Protein AF-A0A438FJG5-F1 (afdb_monomer)

Sequence (111 aa):
MWLGLVKTAKEGGIDVIETYVFWNGHELSPGNYYFGGRYDLLKFVKIVQQVGMYLILCIGPFVAAEWNFGGVPVWLHYVPGTVFWTNSAPFKMMVLLFQNEVWLVLIDFAA

Mean predicted aligned error: 2.93 Å

InterPro domains:
  IPR001944 Glycoside hydrolase, family 35 [PR00742] (2-20)
  IPR001944 Glycoside hydrolase, family 35 [PR00742] (57-76)
  IPR001944 Glycoside hydrolase, family 35 [PTHR23421] (2-100)
  IPR017853 Glycoside hydrolase superfamily [SSF51445] (1-91)
  IPR031330 Glycoside hydrolase 35, catalytic domain [PF01301] (1-102)

Foldseek 3Di:
DLLVVLLVCVVVVAQEDEDEQQQCVQPVDPPRGDCDDPNVPLVSCVSNVVSPHHYHYRHDCACLPVDDVRSHHPVLVVPPQDDPPDPGPSNVVSSVVSVVVVCVSCVVVVD

pLDDT: mean 95.42, std 6.81, range [51.62, 98.62]

Nearest PDB structures (foldseek):
  3w5f-assembly2_B  TM=9.889E-01  e=1.778E-10  Solanum lycopersicum
  3d3a-assembly1_A  TM=9.517E-01  e=8.687E-08  Bacteroides thetaiotaomicron VPI-5482
  4mad-assembly2_B  TM=9.863E-01  e=1.800E-07  Niallia circulans
  3wf4-assembly2_B  TM=9.561E-01  e=8.208E-07  Homo sapiens
  3thc-assembly1_D  TM=9.549E-01  e=8.721E-07  Homo sapiens

Organism: Vitis vinifera (NCBI:txid29760)

Solvent-accessible surface area (backbone atoms only — not comparable to full-atom values): 6577 Å² total; per-residue (Å²): 107,68,67,58,55,54,49,52,41,45,77,70,71,49,62,63,50,76,48,74,46,49,46,31,73,31,34,77,44,95,93,46,74,45,62,55,84,97,49,26,56,59,61,51,53,50,47,41,48,74,72,70,39,47,75,47,77,46,62,56,63,65,60,47,80,96,37,74,77,25,19,40,41,75,71,56,72,74,41,81,77,43,41,86,102,53,96,23,66,56,38,52,51,55,50,50,52,53,54,49,52,56,46,62,64,44,50,81,73,79,111

Structure (mmCIF, N/CA/C/O backbone):
data_AF-A0A438FJG5-F1
#
_entry.id   AF-A0A438FJG5-F1
#
loop_
_atom_site.group_PDB
_atom_site.id
_atom_site.type_symbol
_atom_site.label_atom_id
_atom_site.label_alt_id
_atom_site.label_comp_id
_atom_site.label_asym_id
_atom_site.label_entity_id
_atom_site.label_seq_id
_atom_site.pdbx_PDB_ins_code
_atom_site.Cartn_x
_atom_site.Cartn_y
_atom_site.Cartn_z
_atom_site.occupancy
_atom_site.B_iso_or_equiv
_atom_site.auth_seq_id
_atom_site.auth_comp_id
_atom_site.auth_asym_id
_atom_site.auth_atom_id
_atom_site.pdbx_PDB_model_num
ATOM 1 N N . MET A 1 1 ? -14.550 -11.181 9.262 1.00 95.06 1 MET A N 1
ATOM 2 C CA . MET A 1 1 ? -13.221 -11.209 9.908 1.00 95.06 1 MET A CA 1
ATOM 3 C C . MET A 1 1 ? -12.738 -9.807 10.268 1.00 95.06 1 MET A C 1
ATOM 5 O O . MET A 1 1 ? -12.682 -9.533 11.455 1.00 95.06 1 MET A O 1
ATOM 9 N N . TRP A 1 2 ? -12.478 -8.907 9.304 1.00 98.19 2 TRP A N 1
ATOM 10 C CA . TRP A 1 2 ? -11.910 -7.568 9.574 1.00 98.19 2 TRP A CA 1
ATOM 11 C C . TRP A 1 2 ? -12.601 -6.782 10.692 1.00 98.19 2 TRP A C 1
ATOM 13 O O . TRP A 1 2 ? -11.933 -6.404 11.642 1.00 98.19 2 TRP A O 1
ATOM 23 N N . LEU A 1 3 ? -13.928 -6.615 10.639 1.00 98.12 3 LEU A N 1
ATOM 24 C CA . LEU A 1 3 ? -14.664 -5.883 11.680 1.00 98.12 3 LEU A CA 1
ATOM 25 C C . LEU A 1 3 ? -14.428 -6.446 13.091 1.00 98.12 3 LEU A C 1
ATOM 27 O O . LEU A 1 3 ? -14.289 -5.679 14.035 1.00 98.12 3 LEU A O 1
ATOM 31 N N . GLY A 1 4 ? -14.377 -7.773 13.230 1.00 98.44 4 GLY A N 1
ATOM 32 C CA . GLY A 1 4 ? -14.095 -8.418 14.513 1.00 98.44 4 GLY A CA 1
ATOM 33 C C . GLY A 1 4 ? -12.678 -8.115 14.996 1.00 98.44 4 GLY A C 1
ATOM 34 O O . GLY A 1 4 ? -12.512 -7.669 16.120 1.00 98.44 4 GLY A O 1
ATOM 35 N N . LEU A 1 5 ? -11.678 -8.266 14.119 1.00 98.44 5 LEU A N 1
ATOM 36 C CA . LEU A 1 5 ? -10.273 -7.994 14.450 1.00 98.44 5 LEU A CA 1
ATOM 37 C C . LEU A 1 5 ? -10.039 -6.533 14.854 1.00 98.44 5 LEU A C 1
ATOM 39 O O . LEU A 1 5 ? -9.361 -6.273 15.842 1.00 98.44 5 LEU A O 1
ATOM 43 N N . VAL A 1 6 ? -10.632 -5.586 14.124 1.00 98.50 6 VAL A N 1
ATOM 44 C CA . VAL A 1 6 ? -10.516 -4.151 14.426 1.00 98.50 6 VAL A CA 1
ATOM 45 C C . VAL A 1 6 ? -11.196 -3.817 15.760 1.00 98.50 6 VAL A C 1
ATOM 47 O O . VAL A 1 6 ? -10.637 -3.072 16.557 1.00 98.50 6 VAL A O 1
ATOM 50 N N . LYS A 1 7 ? -12.363 -4.407 16.061 1.00 98.38 7 LYS A N 1
ATOM 51 C CA . LYS A 1 7 ? -13.007 -4.244 17.377 1.00 98.38 7 LYS A CA 1
ATOM 52 C C . LYS A 1 7 ? -12.149 -4.794 18.510 1.00 98.38 7 LYS A C 1
ATOM 54 O O . LYS A 1 7 ? -11.960 -4.099 19.498 1.00 98.38 7 LYS A O 1
ATOM 59 N N . THR A 1 8 ? -11.583 -5.988 18.343 1.00 98.62 8 THR A N 1
ATOM 60 C CA . THR A 1 8 ? -10.678 -6.573 19.339 1.00 98.62 8 THR A CA 1
ATOM 61 C C . THR A 1 8 ? -9.435 -5.708 19.550 1.00 98.62 8 THR A C 1
ATOM 63 O O . THR A 1 8 ? -9.018 -5.527 20.688 1.00 98.62 8 THR A O 1
ATOM 66 N N . ALA A 1 9 ? -8.870 -5.118 18.491 1.00 98.38 9 ALA A N 1
ATOM 67 C CA . ALA A 1 9 ? -7.763 -4.168 18.621 1.00 98.38 9 ALA A CA 1
ATOM 68 C C . ALA A 1 9 ? -8.160 -2.940 19.461 1.00 98.38 9 ALA A C 1
ATOM 70 O O . ALA A 1 9 ? -7.426 -2.559 20.371 1.00 98.38 9 ALA A O 1
ATOM 71 N N . LYS A 1 10 ? -9.349 -2.372 19.215 1.00 98.25 10 LYS A N 1
ATOM 72 C CA . LYS A 1 10 ? -9.886 -1.257 20.009 1.00 98.25 10 LYS A CA 1
ATOM 73 C C . LYS A 1 10 ? -10.120 -1.634 21.473 1.00 98.25 10 LYS A C 1
ATOM 75 O O . LYS A 1 10 ? -9.736 -0.889 22.367 1.00 98.25 10 LYS A O 1
ATOM 80 N N . GLU A 1 11 ? -10.729 -2.789 21.726 1.00 98.38 11 GLU A N 1
ATOM 81 C CA . GLU A 1 11 ? -10.937 -3.328 23.079 1.00 98.38 11 GLU A CA 1
ATOM 82 C C . GLU A 1 11 ? -9.605 -3.598 23.795 1.00 98.38 11 GLU A C 1
ATOM 84 O O . GLU A 1 11 ? -9.514 -3.446 25.010 1.00 98.38 11 GLU A O 1
ATOM 89 N N . GLY A 1 12 ? -8.558 -3.933 23.035 1.00 98.31 12 GLY A N 1
ATOM 90 C CA . GLY A 1 12 ? -7.182 -4.063 23.507 1.00 98.31 12 GLY A CA 1
ATOM 91 C C . GLY A 1 12 ? -6.464 -2.738 23.787 1.00 98.31 12 GLY A C 1
ATOM 92 O O . GLY A 1 12 ? -5.302 -2.771 24.183 1.00 98.31 12 GLY A O 1
ATOM 93 N N . GLY A 1 13 ? -7.122 -1.588 23.598 1.00 98.06 13 GLY A N 1
ATOM 94 C CA . GLY A 1 13 ? -6.568 -0.263 23.889 1.00 98.06 13 GLY A CA 1
ATOM 95 C C . GLY A 1 13 ? -5.706 0.336 22.774 1.00 98.06 13 GLY A C 1
ATOM 96 O O . GLY A 1 13 ? -4.911 1.231 23.045 1.00 98.06 13 GLY A O 1
ATOM 97 N N . ILE A 1 14 ? -5.826 -0.156 21.537 1.00 97.94 14 ILE A N 1
ATOM 98 C CA . ILE A 1 14 ? -5.140 0.412 20.369 1.00 97.94 14 ILE A CA 1
ATOM 99 C C . ILE A 1 14 ? -5.991 1.546 19.780 1.00 97.94 14 ILE A C 1
ATOM 101 O O . ILE A 1 14 ? -7.196 1.381 19.597 1.00 97.94 14 ILE A O 1
ATOM 105 N N . ASP A 1 15 ? -5.355 2.661 19.411 1.00 97.44 15 ASP A N 1
ATOM 106 C CA . ASP A 1 15 ? -6.020 3.816 18.783 1.00 97.44 15 ASP A CA 1
ATOM 107 C C . ASP A 1 15 ? -5.907 3.839 17.250 1.00 97.44 15 ASP A C 1
ATOM 109 O O . ASP A 1 15 ? -6.733 4.447 16.561 1.00 97.44 15 ASP A O 1
ATOM 113 N N . VAL A 1 16 ? -4.875 3.188 16.706 1.00 98.56 16 VAL A N 1
ATOM 114 C CA . VAL A 1 16 ? -4.492 3.265 15.291 1.00 98.56 16 VAL A CA 1
ATOM 115 C C . VAL A 1 16 ? -4.261 1.867 14.727 1.00 98.56 16 VAL A C 1
ATOM 117 O O . VAL A 1 16 ? -3.489 1.089 15.280 1.00 98.56 16 VAL A O 1
ATOM 120 N N . ILE A 1 17 ? -4.901 1.552 13.603 1.00 98.50 17 ILE A N 1
ATOM 121 C CA . ILE A 1 17 ? -4.539 0.390 12.787 1.00 98.50 17 ILE A CA 1
ATOM 122 C C . ILE A 1 17 ? -3.465 0.822 11.789 1.00 98.50 17 ILE A C 1
ATOM 124 O O . ILE A 1 17 ? -3.581 1.878 11.177 1.00 98.50 17 ILE A O 1
ATOM 128 N N . GLU A 1 18 ? -2.438 0.006 11.586 1.00 98.31 18 GLU A N 1
ATOM 129 C CA . GLU A 1 18 ? -1.455 0.203 10.519 1.00 98.31 18 GLU A CA 1
ATOM 130 C C . GLU A 1 18 ? -1.574 -0.928 9.498 1.00 98.31 18 GLU A C 1
ATOM 132 O O . GLU A 1 18 ? -1.791 -2.089 9.858 1.00 98.31 18 GLU A O 1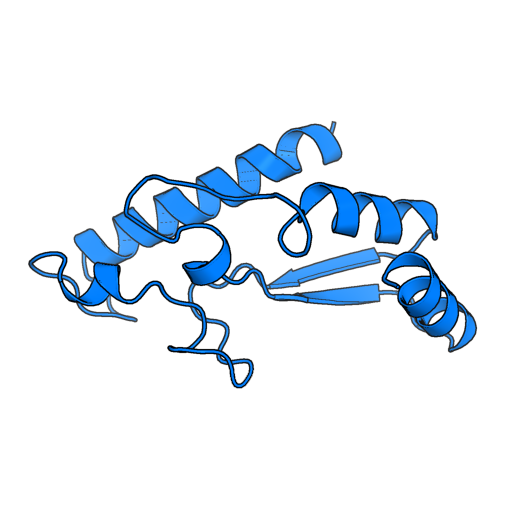
ATOM 137 N N . THR A 1 19 ? -1.468 -0.604 8.209 1.00 98.12 19 THR A N 1
ATOM 138 C CA . THR A 1 19 ? -1.438 -1.624 7.161 1.00 98.12 19 THR A CA 1
ATOM 139 C C . THR A 1 19 ? -0.635 -1.191 5.940 1.00 98.12 19 THR A C 1
ATOM 141 O O . THR A 1 19 ? -0.543 -0.006 5.616 1.00 98.12 19 THR A O 1
ATOM 144 N N . TYR A 1 20 ? -0.080 -2.180 5.243 1.00 98.38 20 TYR A N 1
ATOM 145 C CA . TYR A 1 20 ? 0.576 -2.009 3.954 1.00 98.38 20 TYR A CA 1
ATOM 146 C C . TYR A 1 20 ? -0.427 -2.063 2.800 1.00 98.38 20 TYR A C 1
ATOM 148 O O . TYR A 1 20 ? -1.446 -2.750 2.882 1.00 98.38 20 TYR A O 1
ATOM 156 N N . VAL A 1 21 ? -0.097 -1.407 1.685 1.00 97.88 21 VAL A N 1
ATOM 157 C CA . VAL A 1 21 ? -0.807 -1.598 0.412 1.00 97.88 21 VAL A CA 1
ATOM 158 C C . VAL A 1 21 ? 0.038 -2.481 -0.507 1.00 97.88 21 VAL A C 1
ATOM 160 O O . VAL A 1 21 ? 1.162 -2.143 -0.867 1.00 97.88 21 VAL A O 1
ATOM 163 N N . PHE A 1 22 ? -0.495 -3.642 -0.886 1.00 98.06 22 PHE A N 1
ATOM 164 C CA . PHE A 1 22 ? 0.245 -4.653 -1.647 1.00 98.06 22 PHE A CA 1
ATOM 165 C C . PHE A 1 22 ? 0.057 -4.460 -3.156 1.00 98.06 22 PHE A C 1
ATOM 167 O O . PHE A 1 22 ? -0.878 -5.018 -3.736 1.00 98.06 22 PHE A O 1
ATOM 174 N N . TRP A 1 23 ? 0.946 -3.694 -3.799 1.00 98.06 23 TRP A N 1
ATOM 175 C CA . TRP A 1 23 ? 0.845 -3.345 -5.226 1.00 98.06 23 TRP A CA 1
ATOM 176 C C . TRP A 1 23 ? 0.600 -4.562 -6.125 1.00 98.06 23 TRP A C 1
ATOM 178 O O . TRP A 1 23 ? -0.358 -4.584 -6.888 1.00 98.06 23 TRP A O 1
ATOM 188 N N . ASN A 1 24 ? 1.373 -5.634 -5.985 1.00 97.44 24 ASN A N 1
ATOM 189 C CA . ASN A 1 24 ? 1.219 -6.833 -6.813 1.00 97.44 24 ASN A CA 1
ATOM 190 C C . ASN A 1 24 ? -0.110 -7.583 -6.657 1.00 97.44 24 ASN A C 1
ATOM 192 O O . ASN A 1 24 ? -0.470 -8.351 -7.544 1.00 97.44 24 ASN A O 1
ATOM 196 N N . GLY A 1 25 ? -0.830 -7.383 -5.553 1.00 97.19 25 GLY A N 1
ATOM 197 C CA . GLY A 1 25 ? -2.186 -7.894 -5.379 1.00 97.19 25 GLY A CA 1
ATOM 198 C C . GLY A 1 25 ? -3.235 -6.986 -6.014 1.00 97.19 25 GLY A C 1
ATOM 199 O O . GLY A 1 25 ? -4.276 -7.472 -6.453 1.00 97.19 25 GLY A O 1
ATOM 200 N N . HIS A 1 26 ? -2.941 -5.688 -6.082 1.00 97.81 26 HIS A N 1
ATOM 201 C CA . H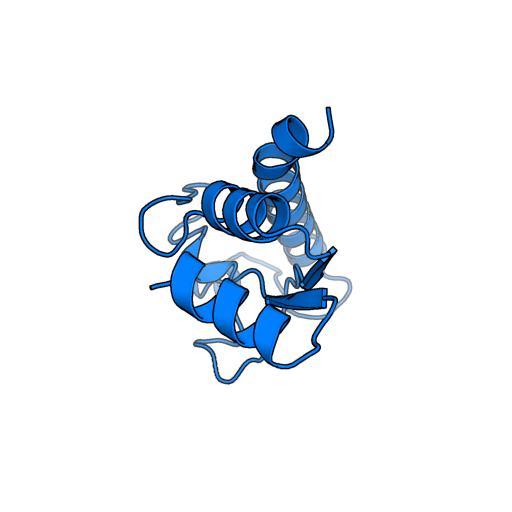IS A 1 26 ? -3.804 -4.680 -6.681 1.00 97.81 26 HIS A CA 1
ATOM 202 C C . HIS A 1 26 ? -3.580 -4.496 -8.180 1.00 97.81 26 HIS A C 1
ATOM 204 O O . HIS A 1 26 ? -4.489 -4.010 -8.826 1.00 97.81 26 HIS A O 1
ATOM 210 N N . GLU A 1 27 ? -2.439 -4.890 -8.747 1.00 97.88 27 GLU A N 1
ATOM 211 C CA . GLU A 1 27 ? -2.141 -4.758 -10.179 1.00 97.88 27 GLU A CA 1
ATOM 212 C C . GLU A 1 27 ? -1.473 -6.034 -10.719 1.00 97.88 27 GLU A C 1
ATOM 214 O O . GLU A 1 27 ? -0.248 -6.140 -10.848 1.00 97.88 27 GLU A O 1
ATOM 219 N N . LEU A 1 28 ? -2.299 -7.041 -11.020 1.00 95.12 28 LEU A N 1
ATOM 220 C CA . LEU A 1 28 ? -1.841 -8.370 -11.459 1.00 95.12 28 LEU A CA 1
ATOM 221 C C . LEU A 1 28 ? -1.142 -8.335 -12.830 1.00 95.12 28 LEU A C 1
ATOM 223 O O . LEU A 1 28 ? -0.267 -9.155 -13.109 1.00 95.12 28 LEU A O 1
ATOM 227 N N . SER A 1 29 ? -1.520 -7.376 -13.675 1.00 96.25 29 SER A N 1
ATOM 228 C CA . SER A 1 29 ? -0.916 -7.085 -14.977 1.00 96.25 29 SER A CA 1
ATOM 229 C C . SER A 1 29 ? -0.929 -5.572 -15.218 1.00 96.25 29 SER A C 1
ATOM 231 O O . SER A 1 29 ? -1.814 -4.915 -14.668 1.00 96.25 29 SER A O 1
ATOM 233 N N . PRO A 1 30 ? -0.028 -5.022 -16.055 1.00 96.38 30 PRO A N 1
ATOM 234 C CA . PRO A 1 30 ? 0.083 -3.576 -16.255 1.00 96.38 30 PRO A CA 1
ATOM 235 C C . PRO A 1 30 ? -1.266 -2.912 -16.573 1.00 96.38 30 PRO A C 1
ATOM 237 O O . PRO A 1 30 ? -1.946 -3.315 -17.518 1.00 96.38 30 PRO A O 1
ATOM 240 N N . GLY A 1 31 ? -1.650 -1.914 -15.777 1.00 95.94 31 GLY A N 1
ATOM 241 C CA . GLY A 1 31 ? -2.881 -1.129 -15.905 1.00 95.94 31 GLY A CA 1
ATOM 242 C C . GLY A 1 31 ? -4.177 -1.843 -15.500 1.00 95.94 31 GLY A C 1
ATOM 243 O O . GLY A 1 31 ? -5.250 -1.260 -15.628 1.00 95.94 31 GLY A O 1
ATOM 244 N N . ASN A 1 32 ? -4.117 -3.094 -15.033 1.00 96.88 32 ASN A N 1
ATOM 245 C CA . ASN A 1 32 ? -5.297 -3.861 -14.634 1.00 96.88 32 ASN A CA 1
ATOM 246 C C . ASN A 1 32 ? -5.412 -3.929 -13.109 1.00 96.88 32 ASN A C 1
ATOM 248 O O . ASN A 1 32 ? -4.813 -4.805 -12.470 1.00 96.88 32 ASN A O 1
ATOM 252 N N . TYR A 1 33 ? -6.188 -3.001 -12.546 1.00 96.94 33 TYR A N 1
ATOM 253 C CA . TYR A 1 33 ? -6.335 -2.857 -11.104 1.00 96.94 33 TYR A CA 1
ATOM 254 C C . TYR A 1 33 ? -7.463 -3.705 -10.507 1.00 96.94 33 TYR A C 1
ATOM 256 O O . TYR A 1 33 ? -8.547 -3.836 -11.075 1.00 96.94 33 TYR A O 1
ATOM 264 N N . TYR A 1 34 ? -7.224 -4.247 -9.312 1.00 96.94 34 TYR A N 1
ATOM 265 C CA . TYR A 1 34 ? -8.179 -5.046 -8.555 1.00 96.94 34 TYR A CA 1
ATOM 266 C C . TYR A 1 34 ? -8.298 -4.564 -7.102 1.00 96.94 34 TYR A C 1
ATOM 268 O O . TYR A 1 34 ? -7.366 -4.666 -6.303 1.00 96.94 34 TYR A O 1
ATOM 276 N N . PHE A 1 35 ? -9.497 -4.099 -6.744 1.00 96.12 35 PHE A N 1
ATOM 277 C CA . PHE A 1 35 ? -9.862 -3.660 -5.390 1.00 96.12 35 PHE A CA 1
ATOM 278 C C . PHE A 1 35 ? -11.095 -4.410 -4.863 1.00 96.12 35 PHE A C 1
ATOM 280 O O . PHE A 1 35 ? -11.989 -3.836 -4.251 1.00 96.12 35 PHE A O 1
ATOM 287 N N . GLY A 1 36 ? -11.176 -5.714 -5.145 1.00 95.81 36 GLY A N 1
ATOM 288 C CA . GLY A 1 36 ? -12.294 -6.566 -4.738 1.00 95.81 36 GLY A CA 1
ATOM 289 C C . GLY A 1 36 ? -11.938 -7.577 -3.646 1.00 95.81 36 GLY A C 1
ATOM 290 O O . GLY A 1 36 ? -10.776 -7.911 -3.399 1.00 95.81 36 GLY A O 1
ATOM 291 N N . GLY A 1 37 ? -12.963 -8.151 -3.014 1.00 96.69 37 GLY A N 1
ATOM 292 C CA . GLY A 1 37 ? -12.801 -9.252 -2.060 1.00 96.69 37 GLY A CA 1
ATOM 293 C C . GLY A 1 37 ? -11.865 -8.891 -0.902 1.00 96.69 37 GLY A C 1
ATOM 294 O O . GLY A 1 37 ? -12.114 -7.936 -0.173 1.00 96.69 37 GLY A O 1
ATOM 295 N N . ARG A 1 38 ? -10.780 -9.657 -0.721 1.00 96.75 38 ARG A N 1
ATOM 296 C CA . ARG A 1 38 ? -9.776 -9.388 0.328 1.00 96.75 38 ARG A CA 1
ATOM 297 C C . ARG A 1 38 ? -8.821 -8.227 0.009 1.00 96.75 38 ARG A C 1
ATOM 299 O O . ARG A 1 38 ? -8.064 -7.839 0.886 1.00 96.75 38 ARG A O 1
ATOM 306 N N . TYR A 1 39 ? -8.843 -7.719 -1.223 1.00 97.31 39 TYR A N 1
ATOM 307 C CA . TYR A 1 39 ? -8.072 -6.557 -1.680 1.00 97.31 39 TYR A CA 1
ATOM 308 C C . TYR A 1 39 ? -8.955 -5.299 -1.768 1.00 97.31 39 TYR A C 1
ATOM 310 O O . TYR A 1 39 ? -8.577 -4.308 -2.380 1.00 97.31 39 TYR A O 1
ATOM 318 N N . ASP A 1 40 ? -10.150 -5.317 -1.175 1.00 97.19 40 ASP A N 1
ATOM 319 C CA . ASP A 1 40 ? -11.016 -4.141 -1.100 1.00 97.19 40 ASP A CA 1
ATOM 320 C C . ASP A 1 40 ? -10.508 -3.169 -0.023 1.00 97.19 40 ASP A C 1
ATOM 322 O O . ASP A 1 40 ? -10.881 -3.240 1.154 1.00 97.19 40 ASP A O 1
ATOM 326 N N . LEU A 1 41 ? -9.593 -2.292 -0.446 1.00 96.25 41 LEU A N 1
ATOM 327 C CA . LEU A 1 41 ? -8.934 -1.317 0.416 1.00 96.25 41 LEU A CA 1
ATOM 328 C C . LEU A 1 41 ? -9.943 -0.317 0.989 1.00 96.25 41 LEU A C 1
ATOM 330 O O . LEU A 1 41 ? -9.982 -0.126 2.202 1.00 96.25 41 LEU A O 1
ATOM 334 N N . LEU A 1 42 ? -10.812 0.261 0.153 1.00 96.06 42 LEU A N 1
ATOM 335 C CA . LEU A 1 42 ? -11.804 1.249 0.587 1.00 96.06 42 LEU A CA 1
ATOM 336 C C . LEU A 1 42 ? -12.750 0.675 1.650 1.00 96.06 42 LEU A C 1
ATOM 338 O O . LEU A 1 42 ? -13.054 1.341 2.642 1.00 96.06 42 LEU A O 1
ATOM 342 N N . LYS A 1 43 ? -13.199 -0.574 1.488 1.00 96.38 43 LYS A N 1
ATOM 343 C CA . LYS A 1 43 ? -14.021 -1.245 2.499 1.00 96.38 43 LYS A CA 1
ATOM 344 C C . LYS A 1 43 ? -13.273 -1.453 3.809 1.00 96.38 43 LYS A C 1
ATOM 346 O O . LYS A 1 43 ? -13.874 -1.270 4.866 1.00 96.38 43 LYS A O 1
ATOM 351 N N . PHE A 1 44 ? -11.993 -1.823 3.765 1.00 97.62 44 PHE A N 1
ATOM 352 C CA . PHE A 1 44 ? -11.184 -1.952 4.976 1.00 97.62 44 PHE A CA 1
ATOM 353 C C . PHE A 1 44 ? -11.037 -0.607 5.700 1.00 97.62 44 PHE A C 1
ATOM 355 O O . PHE A 1 44 ? -11.318 -0.538 6.896 1.00 97.62 44 PHE A O 1
ATOM 362 N N . VAL A 1 45 ? -10.715 0.471 4.973 1.00 96.56 45 VAL A N 1
ATOM 363 C CA . VAL A 1 45 ? -10.637 1.834 5.530 1.00 96.56 45 VAL A CA 1
ATOM 364 C C . VAL A 1 45 ? -11.961 2.237 6.190 1.00 96.56 45 VAL A C 1
ATOM 366 O O . VAL A 1 45 ? -11.973 2.670 7.343 1.00 96.56 45 VAL A O 1
ATOM 369 N N . LYS A 1 46 ? -13.096 2.008 5.514 1.00 96.19 46 LYS A N 1
ATOM 370 C CA . LYS A 1 46 ? -14.435 2.279 6.065 1.00 96.19 46 LYS A CA 1
ATOM 371 C C . LYS A 1 46 ? -14.724 1.480 7.335 1.00 96.19 46 LYS A C 1
ATOM 373 O O . LYS A 1 46 ? -15.335 2.016 8.252 1.00 96.19 46 LYS A O 1
ATOM 378 N N . ILE A 1 47 ? -14.280 0.226 7.430 1.00 97.81 47 ILE A N 1
ATOM 379 C CA . ILE A 1 47 ? -14.441 -0.580 8.652 1.00 97.81 47 ILE A CA 1
ATOM 380 C C . ILE A 1 47 ? -13.653 0.028 9.819 1.00 97.81 47 ILE A C 1
ATOM 382 O O . ILE A 1 47 ? -14.192 0.129 10.920 1.00 97.81 47 ILE A O 1
ATOM 386 N N . VAL A 1 48 ? -12.406 0.451 9.591 1.00 97.94 48 VAL A N 1
ATOM 387 C CA . VAL A 1 48 ? -11.574 1.088 10.628 1.00 97.94 48 VAL A CA 1
ATOM 388 C C . VAL A 1 48 ? -12.212 2.396 11.106 1.00 97.94 48 VAL A C 1
ATOM 390 O O . VAL A 1 48 ? -12.369 2.602 12.311 1.00 97.94 48 VAL A O 1
ATOM 393 N N . GLN A 1 49 ? -12.701 3.217 10.172 1.00 96.12 49 GLN A N 1
ATOM 394 C CA . GLN A 1 49 ? -13.439 4.443 10.483 1.00 96.12 49 GLN A CA 1
ATOM 395 C C . GLN A 1 49 ? -14.727 4.168 11.271 1.00 96.12 49 GLN A C 1
ATOM 397 O O . GLN A 1 49 ? -14.991 4.839 12.264 1.00 96.12 49 GLN A O 1
ATOM 402 N N . GLN A 1 50 ? -15.522 3.169 10.872 1.00 97.06 50 GLN A N 1
ATOM 403 C CA . GLN A 1 50 ? -16.777 2.804 11.543 1.00 97.06 50 GLN A CA 1
ATOM 404 C C . GLN A 1 50 ? -16.570 2.374 12.996 1.00 97.06 50 GLN A C 1
ATOM 406 O O . GLN A 1 50 ? -17.419 2.634 13.846 1.00 97.06 50 GLN A O 1
ATOM 411 N N . VAL A 1 51 ? -15.450 1.714 13.295 1.00 97.88 51 VAL A N 1
ATOM 412 C CA . VAL A 1 51 ? -15.084 1.352 14.672 1.00 97.88 51 VAL A CA 1
ATOM 413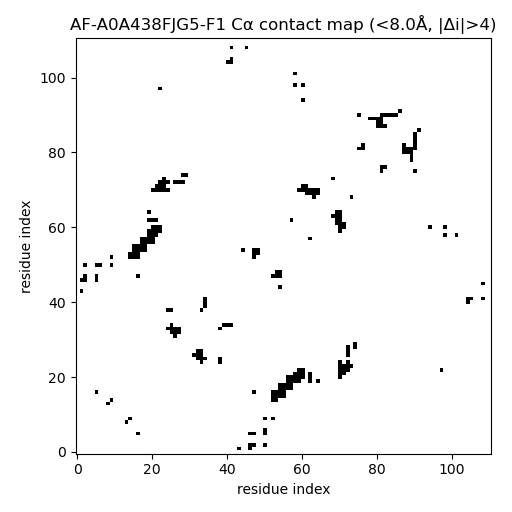 C C . VAL A 1 51 ? -14.567 2.573 15.447 1.00 97.88 51 VAL A C 1
ATOM 415 O O . VAL A 1 51 ? -14.500 2.537 16.675 1.00 97.88 51 VAL A O 1
ATOM 418 N N . GLY A 1 52 ? -14.275 3.683 14.766 1.00 97.25 52 GLY A N 1
ATOM 419 C CA . GLY A 1 52 ? -13.776 4.924 15.348 1.00 97.25 52 GLY A CA 1
ATOM 420 C C . GLY A 1 52 ? -12.329 4.776 15.799 1.00 97.25 52 GLY A C 1
ATOM 421 O O . GLY A 1 52 ? -12.039 5.019 16.970 1.00 97.25 52 GLY A O 1
ATOM 422 N N . MET A 1 53 ? -11.475 4.286 14.899 1.00 97.94 53 MET A N 1
ATOM 423 C CA . MET A 1 53 ? -10.021 4.199 15.051 1.00 97.94 53 MET A CA 1
ATOM 424 C C . MET A 1 53 ? -9.342 4.982 13.925 1.00 97.94 53 MET A C 1
ATOM 426 O O . MET A 1 53 ? -9.927 5.174 12.856 1.00 97.94 53 MET A O 1
ATOM 430 N N . TYR A 1 54 ? -8.099 5.399 14.143 1.00 97.75 54 TYR A N 1
ATOM 431 C CA . TYR A 1 54 ? -7.271 5.969 13.084 1.00 97.75 54 TYR A CA 1
ATOM 432 C C . TYR A 1 54 ? -6.643 4.869 12.220 1.00 97.75 54 TYR A C 1
ATOM 434 O O . TYR A 1 54 ? -6.571 3.703 12.617 1.00 97.75 54 TYR A O 1
ATOM 442 N N . LEU A 1 55 ? -6.164 5.252 11.037 1.00 97.38 55 LEU A N 1
ATOM 443 C CA . LEU A 1 55 ? -5.480 4.358 10.110 1.00 97.38 55 LEU A CA 1
ATOM 444 C C . LEU A 1 55 ? -4.186 5.001 9.605 1.00 97.38 55 LEU A C 1
ATOM 446 O O . LEU A 1 55 ? -4.210 6.126 9.109 1.00 97.38 55 LEU A O 1
ATOM 450 N N . ILE A 1 56 ? -3.084 4.258 9.669 1.00 97.75 56 ILE A N 1
ATOM 451 C CA . ILE A 1 56 ? -1.843 4.557 8.950 1.00 97.75 56 ILE A CA 1
ATOM 452 C C . ILE A 1 56 ? -1.764 3.625 7.739 1.00 97.75 56 ILE A C 1
ATOM 454 O O . ILE A 1 56 ? -1.794 2.400 7.877 1.00 97.75 56 ILE A O 1
ATOM 458 N N . LEU A 1 57 ? -1.674 4.217 6.546 1.00 96.19 57 LEU A N 1
ATOM 459 C CA . LEU A 1 57 ? -1.487 3.494 5.289 1.00 96.19 57 LEU A CA 1
ATOM 460 C C . LEU A 1 57 ? -0.036 3.597 4.822 1.00 96.19 57 LEU A C 1
ATOM 462 O O . LEU A 1 57 ? 0.414 4.637 4.342 1.00 96.19 57 LEU A O 1
ATOM 466 N N . CYS A 1 58 ? 0.676 2.479 4.898 1.00 97.12 58 CYS A N 1
ATOM 467 C CA . CYS A 1 58 ? 2.021 2.317 4.366 1.00 97.12 58 CYS A CA 1
ATOM 468 C C . CYS A 1 58 ? 1.929 1.881 2.891 1.00 97.12 58 CYS A C 1
ATOM 470 O O . CYS A 1 58 ? 1.968 0.695 2.569 1.00 97.12 58 CYS A O 1
ATOM 472 N N . ILE A 1 59 ? 1.756 2.849 1.983 1.00 95.25 59 ILE A N 1
ATOM 473 C CA . ILE A 1 59 ? 1.414 2.602 0.563 1.00 95.25 59 ILE A CA 1
ATOM 474 C C . ILE A 1 59 ? 2.534 1.880 -0.216 1.00 95.25 59 ILE A C 1
ATOM 476 O O . ILE A 1 59 ? 2.270 1.196 -1.202 1.00 95.25 59 ILE A O 1
ATOM 480 N N . GLY A 1 60 ? 3.787 2.005 0.220 1.00 89.25 60 GLY A N 1
ATOM 481 C CA . GLY A 1 60 ? 4.943 1.430 -0.465 1.00 89.25 60 GLY A CA 1
ATOM 482 C C . GLY A 1 60 ? 5.610 2.418 -1.432 1.00 89.25 60 GLY A C 1
ATOM 483 O O . GLY A 1 60 ? 5.677 3.612 -1.129 1.00 89.25 60 GLY A O 1
ATOM 484 N N . PRO A 1 61 ? 6.170 1.958 -2.569 1.00 92.50 61 PRO A N 1
ATOM 485 C CA 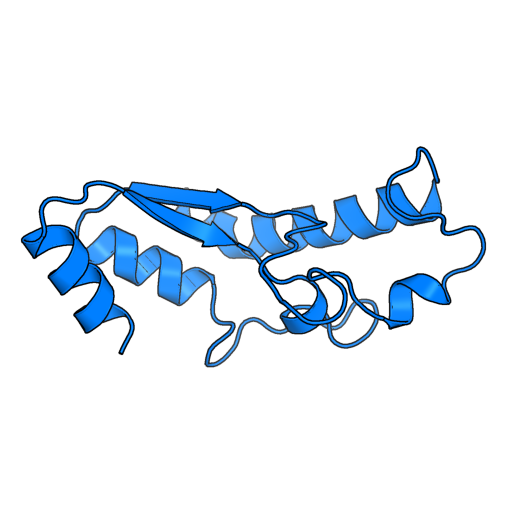. PRO A 1 61 ? 5.752 0.780 -3.349 1.00 92.50 61 PRO A CA 1
ATOM 486 C C . PRO A 1 61 ? 6.423 -0.545 -2.936 1.00 92.50 61 PRO A C 1
ATOM 488 O O . PRO A 1 61 ? 5.968 -1.610 -3.342 1.00 92.50 61 PRO A O 1
ATOM 491 N N . PHE A 1 62 ? 7.497 -0.488 -2.137 1.00 95.75 62 PHE A N 1
ATOM 492 C CA . PHE A 1 62 ? 8.036 -1.646 -1.414 1.00 95.75 62 PHE A CA 1
ATOM 493 C C . PHE A 1 62 ? 7.385 -1.732 -0.047 1.00 95.75 62 PHE A C 1
ATOM 495 O O . PHE A 1 62 ? 7.299 -0.712 0.635 1.00 95.75 62 PHE A O 1
ATOM 502 N N . VAL A 1 63 ? 7.038 -2.933 0.397 1.00 97.38 63 VAL A N 1
ATOM 503 C CA . VAL A 1 63 ? 6.510 -3.128 1.755 1.00 97.38 63 VAL A CA 1
ATOM 504 C C . VAL A 1 63 ? 7.255 -4.193 2.549 1.00 97.38 63 VAL A C 1
ATOM 506 O O . VAL A 1 63 ? 7.026 -4.304 3.746 1.00 97.38 63 VAL A O 1
ATOM 509 N N . ALA A 1 64 ? 8.162 -4.950 1.917 1.00 95.50 64 ALA A N 1
ATOM 510 C CA . ALA A 1 64 ? 8.733 -6.175 2.481 1.00 95.50 64 ALA A CA 1
ATOM 511 C C . ALA A 1 64 ? 7.622 -7.126 2.968 1.00 95.50 64 ALA A C 1
ATOM 513 O O . ALA A 1 64 ? 7.069 -7.866 2.153 1.00 95.50 64 ALA A O 1
ATOM 514 N N . ALA A 1 65 ? 7.273 -7.048 4.255 1.00 96.50 65 ALA A N 1
ATOM 515 C CA . ALA A 1 65 ? 6.121 -7.689 4.890 1.00 96.50 65 ALA A CA 1
ATOM 516 C C . ALA A 1 65 ? 6.068 -9.216 4.731 1.00 96.50 65 ALA A C 1
ATOM 518 O O . ALA A 1 65 ? 4.979 -9.792 4.697 1.00 96.50 65 ALA A O 1
ATOM 519 N N . GLU A 1 66 ? 7.230 -9.853 4.530 1.00 98.25 66 GLU A N 1
ATOM 520 C CA . GLU A 1 66 ? 7.340 -11.282 4.211 1.00 98.25 66 GLU A CA 1
ATOM 521 C C . GLU A 1 66 ? 6.402 -11.675 3.051 1.00 98.25 66 GLU A C 1
ATOM 523 O O . GLU A 1 66 ? 5.899 -12.796 2.957 1.00 98.25 66 GLU A O 1
ATOM 528 N N . TRP A 1 67 ? 6.153 -10.716 2.154 1.00 97.81 67 TRP A N 1
ATOM 529 C CA . TRP A 1 67 ? 5.209 -10.832 1.062 1.00 97.81 67 TRP A CA 1
ATOM 530 C C . TRP A 1 67 ? 5.935 -11.108 -0.244 1.00 97.81 67 TRP A C 1
ATOM 532 O O . TRP A 1 67 ? 7.082 -10.702 -0.456 1.00 97.81 67 TRP A O 1
ATOM 542 N N . ASN A 1 68 ? 5.239 -11.785 -1.157 1.00 97.56 68 ASN A N 1
ATOM 543 C CA . ASN A 1 68 ? 5.798 -12.152 -2.447 1.00 97.56 68 ASN A CA 1
ATOM 544 C C . ASN A 1 68 ? 6.411 -10.929 -3.147 1.00 97.56 68 ASN A C 1
ATOM 546 O O . ASN A 1 68 ? 5.750 -9.899 -3.308 1.00 97.56 68 ASN A O 1
ATOM 550 N N . PHE A 1 69 ? 7.683 -11.052 -3.527 1.00 96.81 69 PHE A N 1
ATOM 551 C CA . PHE A 1 69 ? 8.475 -10.007 -4.183 1.00 96.81 69 PHE A CA 1
ATOM 552 C C . PHE A 1 69 ? 8.442 -8.631 -3.478 1.00 96.81 69 PHE A C 1
ATOM 554 O O . PHE A 1 69 ? 8.537 -7.585 -4.119 1.00 96.81 69 PHE A O 1
ATOM 561 N N . GLY A 1 70 ? 8.263 -8.620 -2.150 1.00 96.56 70 GLY A N 1
ATOM 562 C CA . GLY A 1 70 ? 8.214 -7.406 -1.332 1.00 96.56 70 GLY A CA 1
ATOM 563 C C . GLY A 1 70 ? 7.048 -6.466 -1.648 1.00 96.56 70 GLY A C 1
ATOM 564 O O . GLY A 1 70 ? 7.138 -5.271 -1.365 1.00 96.56 70 GLY A O 1
ATOM 565 N N . GLY A 1 71 ? 5.985 -6.989 -2.268 1.00 97.00 71 GLY A N 1
ATOM 566 C CA . GLY A 1 71 ? 4.794 -6.231 -2.663 1.00 97.00 71 GLY A CA 1
ATOM 567 C C . GLY A 1 71 ? 4.825 -5.679 -4.081 1.00 97.00 71 GLY A C 1
ATOM 568 O O . GLY A 1 71 ? 3.783 -5.252 -4.559 1.00 97.00 71 GLY A O 1
ATOM 569 N N . VAL A 1 72 ? 5.958 -5.738 -4.785 1.00 97.25 72 VAL A N 1
ATOM 570 C CA . VAL A 1 72 ? 6.091 -5.198 -6.147 1.00 97.25 72 VAL A CA 1
ATOM 571 C C . VAL A 1 72 ? 5.594 -6.213 -7.186 1.00 97.25 72 VAL A C 1
ATOM 573 O O . VAL A 1 72 ? 5.772 -7.422 -6.992 1.00 97.25 72 VAL A O 1
ATOM 576 N N . PRO A 1 73 ? 4.953 -5.788 -8.291 1.00 97.38 73 PRO A N 1
ATOM 577 C CA . PRO A 1 73 ? 4.537 -6.710 -9.340 1.00 97.38 73 PRO A CA 1
ATOM 578 C C . PRO A 1 73 ? 5.726 -7.303 -10.101 1.00 97.38 73 PRO A C 1
ATOM 580 O O . PRO A 1 73 ? 6.639 -6.592 -10.515 1.00 97.38 73 PRO A O 1
ATOM 583 N N . VAL A 1 74 ? 5.692 -8.615 -10.350 1.00 97.06 74 VAL A N 1
ATOM 584 C CA . VAL A 1 74 ? 6.768 -9.321 -11.073 1.00 97.06 74 VAL A CA 1
ATOM 585 C C . VAL A 1 74 ? 6.923 -8.798 -12.504 1.00 97.06 74 VAL A C 1
ATOM 587 O O . VAL A 1 74 ? 8.043 -8.687 -12.997 1.00 97.06 74 VAL A O 1
ATOM 590 N N . TRP A 1 75 ? 5.823 -8.407 -13.161 1.00 96.88 75 TRP A N 1
ATOM 591 C CA . TRP A 1 75 ? 5.858 -7.863 -14.523 1.00 96.88 75 TRP A CA 1
ATOM 592 C C . TRP A 1 75 ? 6.709 -6.589 -14.634 1.00 96.88 75 TRP A C 1
ATOM 594 O O . TRP A 1 75 ? 7.274 -6.329 -15.695 1.00 96.88 75 TRP A O 1
ATOM 604 N N . LEU A 1 76 ? 6.870 -5.831 -13.541 1.00 96.50 76 LEU A N 1
ATOM 605 C CA . LEU A 1 76 ? 7.647 -4.592 -13.525 1.00 96.50 76 LEU A CA 1
ATOM 606 C C . LEU A 1 76 ? 9.136 -4.849 -13.799 1.00 96.50 76 LEU A C 1
ATOM 608 O O . LEU A 1 76 ? 9.810 -4.009 -14.390 1.00 96.50 76 LEU A O 1
ATOM 612 N N . HIS A 1 77 ? 9.639 -6.030 -13.431 1.00 95.31 77 HIS A N 1
ATOM 613 C CA . HIS A 1 77 ? 11.016 -6.440 -13.713 1.00 95.31 77 HIS A CA 1
ATOM 614 C C . HIS A 1 77 ? 11.318 -6.491 -15.218 1.00 95.31 77 HIS A C 1
ATOM 616 O O . HIS A 1 77 ? 12.446 -6.243 -15.633 1.00 95.31 77 HIS A O 1
ATOM 622 N N . TYR A 1 78 ? 10.306 -6.779 -16.038 1.00 96.38 78 TYR A N 1
ATOM 623 C CA . TYR A 1 78 ? 10.449 -6.925 -17.486 1.00 96.38 78 TYR A CA 1
ATOM 624 C C . TYR A 1 78 ? 10.215 -5.619 -18.255 1.00 96.38 78 TYR A C 1
ATOM 626 O O . TYR A 1 78 ? 10.319 -5.603 -19.481 1.00 96.38 78 TYR A O 1
ATOM 634 N N . VAL A 1 79 ? 9.919 -4.514 -17.564 1.00 96.06 79 VAL A N 1
ATOM 635 C CA . VAL A 1 79 ? 9.790 -3.196 -18.195 1.00 96.06 79 VAL A CA 1
ATOM 636 C C . VAL A 1 79 ? 11.191 -2.671 -18.550 1.00 96.06 79 VAL A C 1
ATOM 638 O O . VAL A 1 79 ? 12.015 -2.503 -17.643 1.00 96.06 79 VAL A O 1
ATOM 641 N N . PRO A 1 80 ? 11.486 -2.366 -19.831 1.00 97.06 80 PRO A N 1
ATOM 642 C CA . PRO A 1 80 ? 12.818 -1.94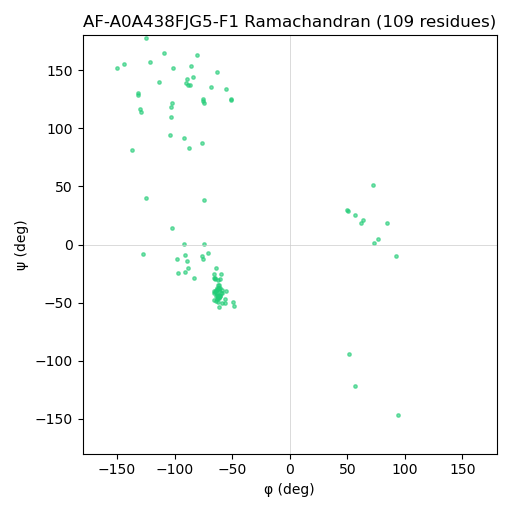0 -20.258 1.00 97.06 80 PRO A CA 1
ATOM 643 C C . PRO A 1 80 ? 13.351 -0.727 -19.485 1.00 97.06 80 PRO A C 1
ATOM 645 O O . PRO A 1 80 ? 12.656 0.271 -19.305 1.00 97.06 80 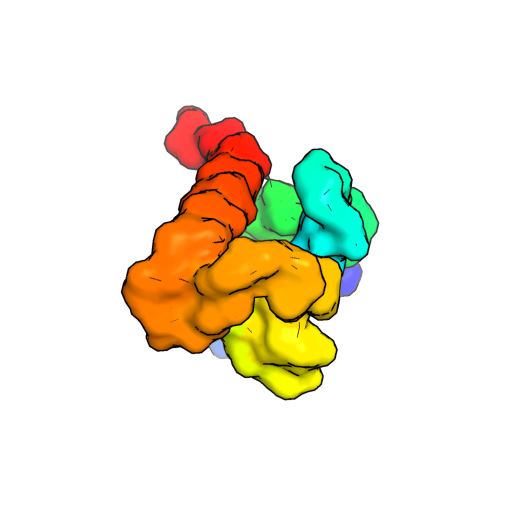PRO A O 1
ATOM 648 N N . GLY A 1 81 ? 14.610 -0.805 -19.043 1.00 95.12 81 GLY A N 1
ATOM 649 C CA . GLY A 1 81 ? 15.283 0.279 -18.312 1.00 95.12 81 GLY A CA 1
ATOM 650 C C . GLY A 1 81 ? 14.873 0.422 -16.839 1.00 95.12 81 GLY A C 1
ATOM 651 O O . GLY A 1 81 ? 15.315 1.360 -16.165 1.00 95.12 81 GLY A O 1
ATOM 652 N N . THR A 1 82 ? 14.043 -0.486 -16.322 1.00 96.62 82 THR A N 1
ATOM 653 C CA . THR A 1 82 ? 13.635 -0.484 -14.915 1.00 96.62 82 THR A CA 1
ATOM 654 C C . THR A 1 82 ? 14.750 -0.994 -14.018 1.00 96.62 82 THR A C 1
ATOM 656 O O . THR A 1 82 ? 15.242 -2.108 -14.175 1.00 96.62 82 THR A O 1
ATOM 659 N N . VAL A 1 83 ? 15.112 -0.176 -13.031 1.00 96.31 83 VAL A N 1
ATOM 660 C CA . VAL 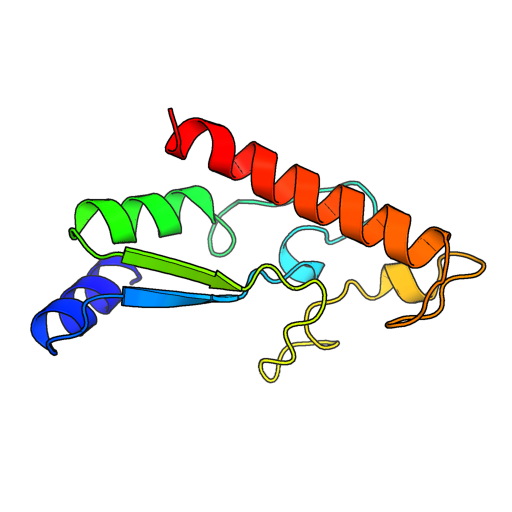A 1 83 ? 15.994 -0.562 -11.929 1.00 96.31 83 VAL A CA 1
ATOM 661 C C . VAL A 1 83 ? 15.293 -0.171 -10.636 1.00 96.31 83 VAL A C 1
ATOM 663 O O . VAL A 1 83 ? 15.055 1.013 -10.384 1.00 96.31 83 VAL A O 1
ATOM 666 N N . PHE A 1 84 ? 14.916 -1.161 -9.832 1.00 95.88 84 PHE A N 1
ATOM 667 C CA . PHE A 1 84 ? 14.170 -0.926 -8.596 1.00 95.88 84 PHE A CA 1
ATOM 668 C C . PHE A 1 84 ? 14.972 -0.102 -7.593 1.00 95.88 84 PHE A C 1
ATOM 670 O O . PHE A 1 84 ? 16.194 -0.209 -7.540 1.00 95.88 84 PHE A O 1
ATOM 677 N N . TRP A 1 85 ? 14.271 0.697 -6.784 1.00 93.12 85 TRP A N 1
ATOM 678 C CA . TRP A 1 85 ? 14.848 1.454 -5.657 1.00 93.12 85 TRP A CA 1
ATOM 679 C C . TRP A 1 85 ? 15.906 2.488 -6.050 1.00 93.12 85 TRP A C 1
ATOM 681 O O . TRP A 1 85 ? 16.676 2.951 -5.214 1.00 93.12 85 TRP A O 1
ATOM 691 N N . THR A 1 86 ? 15.941 2.872 -7.323 1.00 94.44 86 THR A N 1
ATOM 692 C CA . THR A 1 86 ? 16.885 3.860 -7.850 1.00 94.44 86 THR A CA 1
ATOM 693 C C . THR A 1 86 ? 16.155 4.999 -8.548 1.00 94.44 86 THR A C 1
ATOM 695 O O . THR A 1 86 ? 14.935 4.982 -8.725 1.00 94.44 86 THR A O 1
ATOM 698 N N . ASN A 1 87 ? 16.916 5.986 -9.019 1.00 95.69 87 ASN A N 1
ATOM 699 C CA . ASN A 1 87 ? 16.417 7.083 -9.841 1.00 95.69 87 ASN A CA 1
ATOM 700 C C . ASN A 1 87 ? 16.117 6.660 -11.303 1.00 95.69 87 ASN A C 1
ATOM 702 O O . ASN A 1 87 ? 16.387 7.404 -12.243 1.00 95.69 87 ASN A O 1
ATOM 706 N N . SER A 1 88 ? 15.573 5.458 -11.510 1.00 95.75 88 SER A N 1
ATOM 707 C CA . SER A 1 88 ? 15.144 4.952 -12.817 1.00 95.75 88 SER A CA 1
ATOM 708 C C . SER A 1 88 ? 13.832 5.629 -13.232 1.00 95.75 88 SER A C 1
ATOM 710 O O . SER A 1 88 ? 12.841 5.600 -12.503 1.00 95.75 88 SER A O 1
ATOM 712 N N . ALA A 1 89 ? 13.820 6.271 -14.404 1.00 97.38 89 ALA A N 1
ATOM 7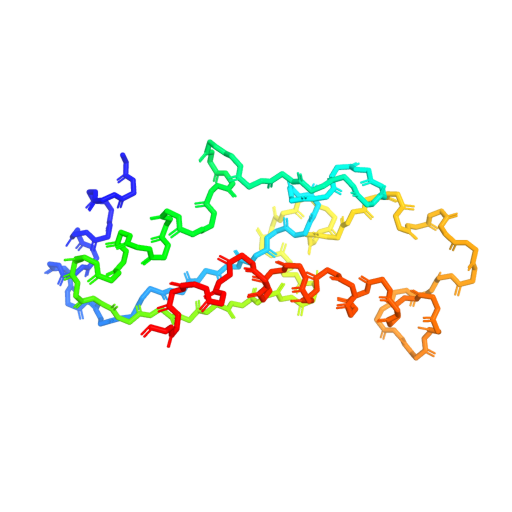13 C CA . ALA A 1 89 ? 12.631 6.931 -14.947 1.00 97.38 89 ALA A CA 1
ATOM 714 C C . ALA A 1 89 ? 11.416 5.989 -15.095 1.00 97.38 89 ALA A C 1
ATOM 716 O O . ALA A 1 89 ? 10.358 6.346 -14.571 1.00 97.38 89 ALA A O 1
ATOM 717 N N . PRO A 1 90 ? 11.531 4.796 -15.722 1.00 96.44 90 PRO A N 1
ATOM 718 C CA . PRO A 1 90 ? 10.399 3.875 -15.817 1.00 96.44 90 PRO A CA 1
ATOM 719 C C . PRO A 1 90 ? 9.938 3.380 -14.443 1.00 96.44 90 PRO A C 1
ATOM 721 O O . PRO A 1 90 ? 8.736 3.313 -14.206 1.00 96.44 90 PRO A O 1
ATOM 724 N N . PHE A 1 91 ? 10.859 3.133 -13.502 1.00 96.69 91 PHE A N 1
ATOM 725 C CA . PHE A 1 91 ? 10.482 2.743 -12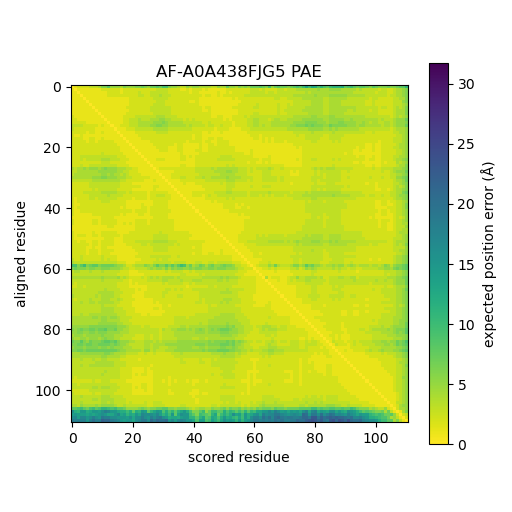.142 1.00 96.69 91 PHE A CA 1
ATOM 726 C C . PHE A 1 91 ? 9.646 3.828 -11.449 1.00 96.69 91 PHE A C 1
ATOM 728 O O . PHE A 1 91 ? 8.528 3.560 -11.018 1.00 96.69 91 PHE A O 1
ATOM 735 N N . LYS A 1 92 ? 10.143 5.071 -11.401 1.00 97.31 92 LYS A N 1
ATOM 736 C CA . LYS A 1 92 ? 9.430 6.197 -10.771 1.00 97.31 92 LYS A CA 1
ATOM 737 C C . LYS A 1 92 ? 8.060 6.447 -11.399 1.00 97.31 92 LYS A C 1
ATOM 739 O O . LYS A 1 92 ? 7.118 6.743 -10.674 1.00 97.31 92 LYS A O 1
ATOM 744 N N . MET A 1 93 ? 7.954 6.327 -12.724 1.00 97.12 93 MET A N 1
ATOM 745 C CA . MET A 1 93 ? 6.685 6.500 -13.431 1.00 97.12 93 MET A CA 1
ATOM 746 C C . MET A 1 93 ? 5.659 5.453 -12.991 1.00 97.12 93 MET A C 1
ATOM 748 O O . MET A 1 93 ? 4.550 5.808 -12.612 1.00 97.12 93 MET A O 1
ATOM 752 N N . MET A 1 94 ? 6.039 4.175 -12.981 1.00 97.00 94 MET A N 1
ATOM 753 C CA . MET A 1 94 ? 5.131 3.091 -12.591 1.00 97.00 94 MET A CA 1
ATOM 754 C C . MET A 1 94 ? 4.707 3.201 -11.123 1.00 97.00 94 MET A C 1
ATOM 756 O O . MET A 1 94 ? 3.542 2.996 -10.798 1.00 97.00 94 MET A O 1
ATOM 760 N N . VAL A 1 95 ? 5.633 3.593 -10.243 1.00 96.94 95 VAL A N 1
ATOM 761 C CA . VAL A 1 95 ? 5.334 3.861 -8.828 1.00 96.94 95 VAL A CA 1
ATOM 762 C C . VAL A 1 95 ? 4.320 4.991 -8.679 1.00 96.94 95 VAL A C 1
ATOM 764 O O . VAL A 1 95 ? 3.366 4.854 -7.917 1.00 96.94 95 VAL A O 1
ATOM 767 N N . LEU A 1 96 ? 4.510 6.092 -9.411 1.00 97.19 96 LEU A N 1
ATOM 768 C CA . LEU A 1 96 ? 3.606 7.236 -9.366 1.00 97.19 96 LEU A CA 1
ATOM 769 C C . LEU A 1 96 ? 2.201 6.861 -9.854 1.00 97.19 96 LEU A C 1
ATOM 771 O O . LEU A 1 96 ? 1.223 7.260 -9.231 1.00 97.19 96 LEU A O 1
ATOM 775 N N . LEU A 1 97 ? 2.098 6.076 -10.931 1.00 96.88 97 LEU A N 1
ATOM 776 C CA . LEU A 1 97 ? 0.813 5.582 -11.432 1.00 96.88 97 LEU A CA 1
ATOM 777 C C . LEU A 1 97 ? 0.087 4.760 -10.366 1.00 96.88 97 LEU A C 1
ATOM 779 O O . LEU A 1 97 ? -1.048 5.078 -10.029 1.00 96.88 97 LEU A O 1
ATOM 783 N N . PHE A 1 98 ? 0.763 3.788 -9.753 1.00 97.12 98 PHE A N 1
ATOM 784 C CA . PHE A 1 98 ? 0.162 2.990 -8.688 1.00 97.12 98 PHE A CA 1
ATOM 785 C C . PHE A 1 98 ? -0.276 3.836 -7.482 1.00 97.12 98 PHE A C 1
ATOM 787 O O . PHE A 1 98 ? -1.381 3.666 -6.972 1.00 97.12 98 PHE A O 1
ATOM 794 N N . GLN A 1 99 ? 0.562 4.774 -7.031 1.00 96.25 99 GLN A N 1
ATOM 795 C CA . GLN A 1 99 ? 0.215 5.663 -5.919 1.00 96.25 99 GLN A CA 1
ATOM 796 C C . GLN A 1 99 ? -0.995 6.548 -6.243 1.00 96.25 99 GLN A C 1
ATOM 798 O O . GLN A 1 99 ? -1.839 6.758 -5.373 1.00 96.25 99 GLN A O 1
ATOM 803 N N . ASN A 1 100 ? -1.109 7.026 -7.484 1.00 95.94 100 ASN A N 1
ATOM 804 C CA . ASN A 1 100 ? -2.273 7.783 -7.937 1.00 95.94 100 ASN A CA 1
ATOM 805 C C . ASN A 1 100 ? -3.543 6.928 -7.928 1.00 95.94 100 ASN A C 1
ATOM 807 O O . ASN A 1 100 ? -4.580 7.399 -7.481 1.00 95.94 100 ASN A O 1
ATOM 811 N N . GLU A 1 101 ? -3.465 5.671 -8.355 1.00 95.88 101 GLU A N 1
ATOM 812 C CA . GLU A 1 101 ? -4.611 4.754 -8.356 1.00 95.88 101 GLU A CA 1
ATOM 813 C C . GLU A 1 101 ? -5.083 4.427 -6.938 1.00 95.88 101 GLU A C 1
ATOM 815 O O . GLU A 1 101 ? -6.279 4.476 -6.646 1.00 95.88 101 GLU A O 1
ATOM 820 N N . VAL A 1 102 ? -4.150 4.197 -6.007 1.00 95.88 102 VAL A N 1
ATOM 821 C CA . VAL A 1 102 ? -4.481 4.078 -4.579 1.00 95.88 102 VAL A CA 1
ATOM 822 C C . VAL A 1 102 ? -5.149 5.358 -4.076 1.00 95.88 102 VAL A C 1
ATOM 824 O O . VAL A 1 102 ? -6.138 5.281 -3.346 1.00 95.88 102 VAL A O 1
ATOM 827 N N . TRP A 1 103 ? -4.660 6.532 -4.487 1.00 94.56 103 TRP A N 1
ATOM 828 C CA . TRP A 1 103 ? -5.287 7.795 -4.113 1.00 94.56 103 TRP A CA 1
ATOM 829 C C . TRP A 1 103 ? -6.704 7.946 -4.657 1.00 94.56 103 TRP A C 1
ATOM 831 O O . TRP A 1 103 ? -7.585 8.356 -3.906 1.00 94.56 103 TRP A O 1
ATOM 841 N N . LEU A 1 104 ? -6.946 7.586 -5.916 1.00 94.44 104 LEU A N 1
ATOM 842 C CA . LEU A 1 104 ? -8.270 7.649 -6.537 1.00 94.44 104 LEU A CA 1
ATOM 843 C C . LEU A 1 104 ? -9.277 6.741 -5.825 1.00 94.44 104 LEU A C 1
ATOM 845 O O . LEU A 1 104 ? -10.419 7.138 -5.630 1.00 94.44 104 LEU A O 1
ATOM 849 N N . VAL A 1 105 ? -8.858 5.563 -5.359 1.00 93.44 105 VAL A N 1
ATOM 850 C CA . VAL A 1 105 ? -9.722 4.676 -4.559 1.00 93.44 105 VAL A CA 1
ATOM 851 C C . VAL A 1 105 ? -10.100 5.295 -3.209 1.00 93.44 105 VAL A C 1
ATOM 853 O O . VAL A 1 105 ? -11.167 5.003 -2.668 1.00 93.44 105 VAL A O 1
ATOM 856 N N . LEU A 1 106 ? -9.231 6.136 -2.647 1.00 92.31 106 LEU A N 1
ATOM 857 C CA . LEU A 1 106 ? -9.407 6.734 -1.324 1.00 92.31 106 LEU A CA 1
ATOM 858 C C . LEU A 1 106 ? -9.981 8.157 -1.360 1.00 92.31 106 LEU A C 1
ATOM 860 O O . LEU A 1 106 ? -10.383 8.658 -0.312 1.00 92.31 106 LEU A O 1
ATOM 864 N N . ILE A 1 107 ? -10.041 8.818 -2.519 1.00 87.75 107 ILE A N 1
ATOM 865 C CA . ILE A 1 107 ? -10.448 10.228 -2.606 1.00 87.75 107 ILE A CA 1
ATOM 866 C C . ILE A 1 107 ? -11.891 10.442 -2.127 1.00 87.75 107 ILE A C 1
ATOM 868 O O . ILE A 1 107 ? -12.153 11.379 -1.376 1.00 87.75 107 ILE A O 1
ATOM 872 N N . ASP A 1 108 ? -12.786 9.501 -2.435 1.00 69.19 108 ASP A N 1
ATOM 873 C CA . ASP A 1 108 ? -14.193 9.519 -2.011 1.00 69.19 108 ASP A CA 1
ATOM 874 C C . ASP A 1 108 ? -14.381 9.255 -0.504 1.00 69.19 108 ASP A C 1
ATOM 876 O O . ASP A 1 108 ? -15.493 9.332 0.012 1.00 69.19 108 ASP A O 1
ATOM 880 N N . PHE A 1 109 ? -13.315 8.893 0.215 1.00 66.81 109 PHE A N 1
ATOM 881 C CA . PHE A 1 109 ? -13.320 8.770 1.675 1.00 66.81 109 PHE A CA 1
ATOM 882 C C . PHE A 1 109 ? -12.909 10.073 2.379 1.00 66.81 109 PHE A C 1
ATOM 884 O O . PHE A 1 109 ? -13.246 10.261 3.546 1.00 66.81 109 PHE A O 1
ATOM 891 N N . ALA A 1 110 ? -12.164 10.952 1.702 1.00 60.22 110 ALA A N 1
ATOM 892 C CA . ALA A 1 110 ? -11.650 12.197 2.276 1.00 60.22 110 ALA A CA 1
ATOM 893 C C . ALA A 1 110 ? -12.591 13.406 2.095 1.00 60.22 110 ALA A C 1
ATOM 895 O O . ALA A 1 110 ? -12.319 14.460 2.674 1.00 60.22 110 ALA A O 1
ATOM 896 N N . ALA A 1 111 ? -13.655 13.260 1.296 1.00 51.62 111 ALA A N 1
ATOM 897 C CA . ALA A 1 111 ? -14.714 14.252 1.090 1.00 51.62 111 ALA A CA 1
ATOM 898 C C . ALA A 1 111 ? -15.895 14.024 2.046 1.00 51.62 111 ALA A C 1
ATOM 900 O O . ALA A 1 111 ? -16.435 15.036 2.547 1.00 51.62 111 ALA A O 1
#

Secondary structure (DSSP, 8-state):
-HHHHHHHHHHTT--EEEEE--HHHHEEETTEE---GGG-HHHHHHHHHHHT-EEEEE--S---TT-GGGG--GGGGGSTT--TTTT-HHHHHHHHHHHHHHHHHHHHHH-

Radius of gyration: 15.42 Å; Cα contacts (8 Å, |Δi|>4): 133; chains: 1; bounding box: 34×26×44 Å